Protein AF-A0A6A6B2J1-F1 (afdb_monomer)

Radius of gyration: 15.98 Å; Cα contacts (8 Å, |Δi|>4): 21; chains: 1; bounding box: 32×22×40 Å

Sequence (60 aa):
VDPRFASNKYVPYDYANLAHQRLIVTKGKGFTKEKNKGKRGSYRGGMIDTMGVNGIRFDD

InterPro domains:
  IPR007718 Srp40, C-terminal [PF05022] (2-58)
  IPR039191 Nopp140-like [PTHR23216] (2-60)

Solvent-accessible surface area (backbone atoms only — not comparable to full-atom values): 4102 Å² total; per-residue (Å²): 130,64,78,91,70,73,63,92,72,88,79,90,45,61,39,61,53,54,43,47,70,62,47,73,79,47,63,72,86,55,30,64,54,52,52,54,54,30,70,74,68,69,39,72,41,70,85,76,70,84,82,67,79,87,77,79,84,81,82,129

Secondary structure (DSSP, 8-state):
--GGGS-------HHHHHHHHHHTT--THHHHHHHHHIIIII---S---SS---------

Organism: NCBI:txid1176127

Mean predicted align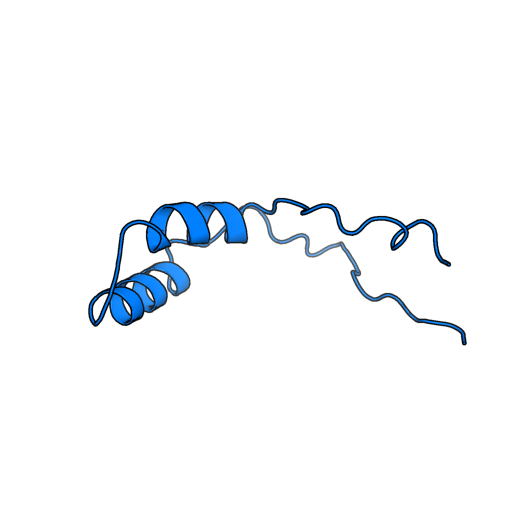ed error: 7.68 Å

pLDDT: mean 80.74, std 8.37, range [62.03, 92.12]

Structure (mmCIF, N/CA/C/O backbone):
data_AF-A0A6A6B2J1-F1
#
_entry.id   AF-A0A6A6B2J1-F1
#
loop_
_atom_site.group_PDB
_atom_site.id
_atom_site.type_symbol
_atom_site.label_atom_id
_atom_site.label_alt_id
_atom_site.label_comp_id
_atom_site.label_asym_id
_atom_site.label_entity_id
_atom_site.label_seq_id
_atom_site.pdbx_PDB_ins_code
_atom_site.Cartn_x
_atom_site.Cartn_y
_atom_site.Cartn_z
_atom_site.occupancy
_atom_site.B_iso_or_equiv
_atom_site.auth_seq_id
_atom_site.auth_comp_id
_atom_site.auth_asym_id
_atom_site.auth_atom_id
_atom_site.pdbx_PDB_model_num
ATOM 1 N N . VAL A 1 1 ? 7.066 3.230 -27.534 1.00 72.25 1 VAL A N 1
ATOM 2 C CA . VAL A 1 1 ? 6.690 3.110 -26.105 1.00 72.25 1 VAL A CA 1
ATOM 3 C C . VAL A 1 1 ? 7.174 1.754 -25.625 1.00 72.25 1 VAL A C 1
ATOM 5 O O . VAL A 1 1 ? 6.940 0.786 -26.338 1.00 72.25 1 VAL A O 1
ATOM 8 N N . ASP A 1 2 ? 7.904 1.687 -24.510 1.00 79.81 2 ASP A N 1
ATOM 9 C CA . ASP A 1 2 ? 8.427 0.421 -23.971 1.00 79.81 2 ASP A CA 1
ATOM 10 C C . ASP A 1 2 ? 7.271 -0.577 -23.724 1.00 79.81 2 ASP A C 1
ATOM 12 O O . ASP A 1 2 ? 6.287 -0.200 -23.075 1.00 79.81 2 ASP A O 1
ATOM 16 N N . PRO A 1 3 ? 7.357 -1.829 -24.222 1.00 84.75 3 PRO A N 1
ATOM 17 C CA . PRO A 1 3 ? 6.322 -2.849 -24.038 1.00 84.75 3 PRO A CA 1
ATOM 18 C C . PRO A 1 3 ? 5.902 -3.076 -22.577 1.00 84.75 3 PRO A C 1
ATOM 20 O O . PRO A 1 3 ? 4.743 -3.411 -22.325 1.00 84.75 3 PRO A O 1
ATOM 23 N N . ARG A 1 4 ? 6.799 -2.848 -21.607 1.00 81.06 4 ARG A N 1
ATOM 24 C CA . ARG A 1 4 ? 6.519 -2.962 -20.163 1.00 81.06 4 ARG A CA 1
ATOM 25 C C . ARG A 1 4 ? 5.486 -1.948 -19.666 1.00 81.06 4 ARG A C 1
ATOM 27 O O . ARG A 1 4 ? 4.804 -2.219 -18.682 1.00 81.06 4 ARG A O 1
ATOM 34 N N . PHE A 1 5 ? 5.341 -0.813 -20.349 1.00 81.62 5 PHE A N 1
ATOM 35 C CA . PHE A 1 5 ? 4.400 0.259 -20.001 1.00 81.62 5 PHE A CA 1
ATOM 36 C C . PHE A 1 5 ? 3.257 0.404 -21.013 1.00 81.62 5 PHE A C 1
ATOM 38 O O . PHE A 1 5 ? 2.549 1.406 -21.017 1.00 81.62 5 PHE A O 1
ATOM 45 N N . ALA A 1 6 ? 3.053 -0.591 -21.880 1.00 87.25 6 ALA A N 1
ATOM 46 C CA . ALA A 1 6 ? 2.001 -0.548 -22.894 1.00 87.25 6 ALA A CA 1
ATOM 47 C C . ALA A 1 6 ? 0.576 -0.690 -22.315 1.00 87.25 6 ALA A C 1
ATOM 49 O O . ALA A 1 6 ? -0.399 -0.456 -23.027 1.00 87.25 6 ALA A O 1
ATOM 50 N N . SER A 1 7 ? 0.431 -1.086 -21.044 1.00 87.56 7 SER A N 1
ATOM 51 C CA . SER A 1 7 ? -0.863 -1.353 -20.408 1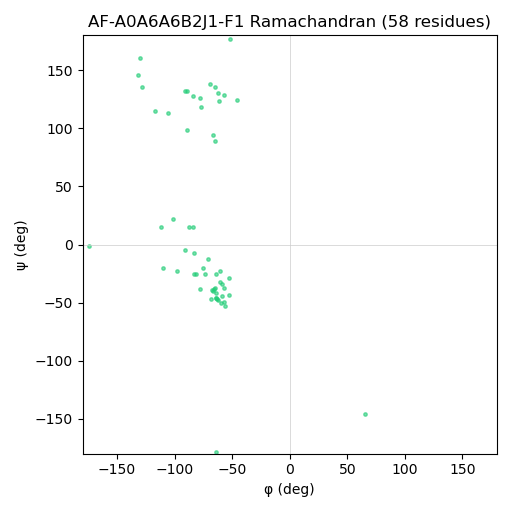.00 87.56 7 SER A CA 1
ATOM 52 C C . SER A 1 7 ? -1.030 -0.613 -19.082 1.00 87.56 7 SER A C 1
ATOM 54 O O . SER A 1 7 ? -0.165 -0.679 -18.217 1.00 87.56 7 SER A O 1
ATOM 56 N N . ASN A 1 8 ? -2.210 -0.017 -18.884 1.00 86.62 8 ASN A N 1
ATOM 57 C CA . ASN A 1 8 ? -2.651 0.557 -17.604 1.00 86.62 8 ASN A CA 1
ATOM 58 C C . ASN A 1 8 ? -3.354 -0.469 -16.690 1.00 86.62 8 ASN A C 1
ATOM 60 O O . ASN A 1 8 ? -4.067 -0.093 -15.758 1.00 86.62 8 ASN A O 1
ATOM 64 N N . LYS A 1 9 ? -3.234 -1.773 -16.971 1.00 88.62 9 LYS A N 1
ATOM 65 C CA . LYS A 1 9 ? -3.898 -2.816 -16.180 1.00 88.62 9 LYS A CA 1
ATOM 66 C C . LYS A 1 9 ? -3.348 -2.842 -14.750 1.00 88.62 9 LYS A C 1
ATOM 68 O O . LYS A 1 9 ? -2.141 -2.825 -14.537 1.00 88.62 9 LYS A O 1
ATOM 73 N N . TYR A 1 10 ? -4.244 -2.951 -13.769 1.00 83.81 10 TYR A N 1
ATOM 74 C CA . TYR A 1 10 ? -3.863 -3.123 -12.368 1.00 83.81 10 TYR A CA 1
ATOM 75 C C . TYR A 1 10 ? -3.086 -4.431 -12.156 1.00 83.81 10 TYR A C 1
ATOM 77 O O . TYR A 1 10 ? -3.542 -5.502 -12.566 1.00 83.81 10 TYR A O 1
ATOM 85 N N . VAL A 1 11 ? -1.941 -4.337 -11.474 1.00 83.75 11 VAL A N 1
ATOM 86 C CA . VAL A 1 11 ? -1.124 -5.485 -11.068 1.00 83.75 11 VAL A CA 1
ATOM 87 C C . VAL A 1 11 ? -1.293 -5.698 -9.558 1.00 83.75 11 VAL A C 1
ATOM 89 O O . VAL A 1 11 ? -0.882 -4.838 -8.774 1.00 83.75 11 VAL A O 1
ATOM 92 N N . PRO A 1 12 ? -1.916 -6.809 -9.127 1.00 81.44 12 PRO A N 1
ATOM 93 C CA . PRO A 1 12 ? -2.064 -7.113 -7.711 1.00 81.44 12 PRO A CA 1
ATOM 94 C C . PRO A 1 12 ? -0.709 -7.451 -7.077 1.00 81.44 12 PRO A C 1
ATOM 96 O O . PRO A 1 12 ? 0.069 -8.213 -7.643 1.00 81.44 12 PRO A O 1
ATOM 99 N N . TYR A 1 13 ? -0.462 -6.941 -5.869 1.00 79.94 13 TYR A N 1
ATOM 100 C CA . TYR A 1 13 ? 0.629 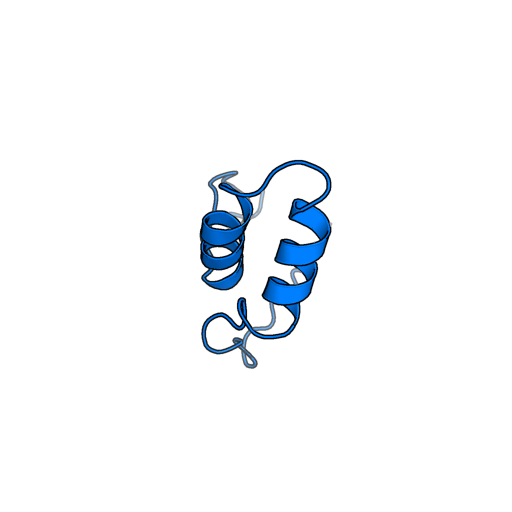-7.397 -5.003 1.00 79.94 13 TYR A C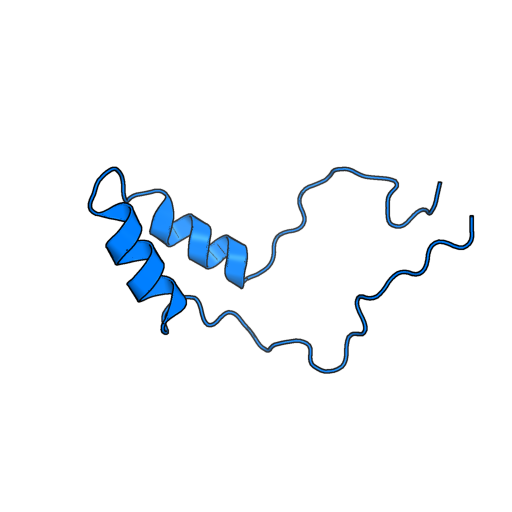A 1
ATOM 101 C C . TYR A 1 13 ? 0.104 -7.641 -3.587 1.00 79.94 13 TYR A C 1
ATOM 103 O O . TYR A 1 13 ? -0.805 -6.943 -3.124 1.00 79.94 13 TYR A O 1
ATOM 111 N N . ASP A 1 14 ? 0.668 -8.636 -2.898 1.00 81.69 14 ASP A N 1
ATOM 112 C CA . ASP A 1 14 ? 0.132 -9.171 -1.637 1.00 81.69 14 ASP A CA 1
ATOM 113 C C . ASP A 1 14 ? -0.124 -8.094 -0.587 1.00 81.69 14 ASP A C 1
ATOM 115 O O . ASP A 1 14 ? -1.175 -8.065 0.053 1.00 81.69 14 ASP A O 1
ATOM 119 N N . TYR A 1 15 ? 0.814 -7.160 -0.444 1.00 78.94 15 TYR A N 1
ATOM 120 C CA . TYR A 1 15 ? 0.681 -6.072 0.515 1.00 78.94 15 TYR A CA 1
ATOM 121 C C . TYR A 1 15 ? -0.505 -5.151 0.179 1.00 78.94 15 TYR A C 1
ATOM 123 O O . TYR A 1 15 ? -1.300 -4.859 1.074 1.00 78.94 15 TYR A O 1
ATOM 131 N N . ALA A 1 16 ? -0.687 -4.726 -1.081 1.00 82.12 16 ALA A N 1
ATOM 132 C CA . ALA A 1 16 ? -1.840 -3.899 -1.459 1.00 82.12 16 ALA A CA 1
ATOM 133 C C . ALA A 1 16 ? -3.162 -4.638 -1.280 1.00 82.12 16 ALA A C 1
ATOM 135 O O . ALA A 1 16 ? -4.115 -4.048 -0.771 1.00 82.12 16 ALA A O 1
ATOM 136 N N . ASN A 1 17 ? -3.220 -5.914 -1.658 1.00 86.88 17 ASN A N 1
ATOM 137 C CA . ASN A 1 17 ? -4.438 -6.710 -1.537 1.00 86.88 17 ASN A CA 1
ATOM 138 C C . ASN A 1 17 ? -4.860 -6.865 -0.070 1.00 86.88 17 ASN A C 1
ATOM 140 O O . ASN A 1 17 ? -6.016 -6.604 0.272 1.00 86.88 17 ASN A O 1
ATOM 144 N N . LEU A 1 18 ? -3.920 -7.212 0.815 1.00 84.44 18 LEU A N 1
ATOM 145 C CA . LEU A 1 18 ? -4.173 -7.345 2.254 1.00 84.44 18 LEU A CA 1
ATOM 146 C C . LEU A 1 18 ? -4.533 -6.003 2.906 1.00 84.44 18 LEU A C 1
ATOM 148 O O . LEU A 1 18 ? -5.408 -5.942 3.777 1.00 84.44 18 LEU A O 1
ATOM 152 N N . ALA A 1 19 ? -3.877 -4.918 2.484 1.00 86.50 19 ALA A N 1
ATOM 153 C CA . ALA A 1 19 ? -4.212 -3.573 2.934 1.00 86.50 19 ALA A CA 1
ATOM 154 C C . ALA A 1 19 ? -5.638 -3.194 2.526 1.00 86.50 19 ALA A C 1
ATOM 156 O O . ALA A 1 19 ? -6.425 -2.764 3.370 1.00 86.50 19 ALA A O 1
ATOM 157 N N . HIS A 1 20 ? -5.993 -3.418 1.264 1.00 88.31 20 HIS A N 1
ATOM 158 C CA . HIS A 1 20 ? -7.316 -3.127 0.728 1.00 88.31 20 HIS A CA 1
ATOM 159 C C . HIS A 1 20 ? -8.415 -3.905 1.462 1.00 88.31 20 HIS A C 1
ATOM 161 O O . HIS A 1 20 ? -9.359 -3.294 1.964 1.00 88.31 20 HIS A O 1
ATOM 167 N N . GLN A 1 21 ? -8.258 -5.224 1.615 1.00 88.25 21 GLN A N 1
ATOM 168 C CA . GLN A 1 21 ? -9.239 -6.077 2.298 1.00 88.25 21 GLN A CA 1
ATOM 169 C C . GLN A 1 21 ? -9.524 -5.626 3.738 1.00 88.25 21 GLN A C 1
ATOM 171 O O . GLN A 1 21 ? -10.669 -5.671 4.180 1.00 88.25 21 GLN A O 1
ATOM 176 N N . ARG A 1 22 ? -8.508 -5.152 4.474 1.00 84.69 22 ARG A N 1
ATOM 177 C CA . ARG A 1 22 ? -8.710 -4.627 5.836 1.00 84.69 22 ARG A CA 1
ATOM 178 C C . ARG A 1 22 ? -9.280 -3.216 5.871 1.00 84.69 22 ARG A C 1
ATOM 180 O O . ARG A 1 22 ? -10.049 -2.899 6.770 1.00 84.69 22 ARG A O 1
ATOM 187 N N . LEU A 1 23 ? -8.853 -2.348 4.961 1.00 89.44 23 LEU A N 1
ATOM 188 C CA . LEU A 1 23 ? -9.184 -0.926 5.037 1.00 89.44 23 LEU A CA 1
ATOM 189 C C . LEU A 1 23 ? -10.550 -0.599 4.446 1.00 89.44 23 LEU A C 1
ATOM 191 O O . LEU A 1 23 ? -11.165 0.370 4.890 1.00 89.44 23 LEU A O 1
ATOM 195 N N . ILE A 1 24 ? -11.047 -1.413 3.512 1.00 92.12 24 ILE A N 1
ATOM 196 C CA . ILE A 1 24 ? -12.317 -1.168 2.818 1.00 92.12 24 ILE A CA 1
ATOM 197 C C . ILE A 1 24 ? -13.526 -1.111 3.767 1.00 92.12 24 ILE A C 1
ATOM 199 O O . ILE A 1 24 ? -14.466 -0.351 3.534 1.00 92.12 24 ILE A O 1
ATOM 203 N N . VAL A 1 25 ? -13.494 -1.874 4.864 1.00 90.12 25 VAL A N 1
ATOM 204 C CA . VAL A 1 25 ? -14.593 -1.943 5.841 1.00 90.12 25 VAL A CA 1
ATOM 205 C C . VAL A 1 25 ? -14.578 -0.785 6.843 1.00 90.12 25 VAL A C 1
ATOM 207 O O . VAL A 1 25 ? -15.623 -0.410 7.373 1.00 90.12 25 VAL A O 1
ATOM 210 N N . THR A 1 26 ? -13.413 -0.184 7.100 1.00 89.25 26 THR A N 1
ATOM 211 C CA . THR A 1 26 ? -13.270 0.906 8.076 1.00 89.25 26 THR A CA 1
ATOM 212 C C . THR A 1 26 ? -13.445 2.275 7.428 1.00 89.25 26 THR A C 1
ATOM 214 O O . THR A 1 26 ? -12.811 2.577 6.424 1.00 89.25 26 THR A O 1
ATOM 217 N N . LYS A 1 27 ? -14.264 3.146 8.028 1.00 88.44 27 LYS A N 1
ATOM 218 C CA . LYS A 1 27 ? -14.512 4.516 7.541 1.00 88.44 27 LYS A CA 1
ATOM 219 C C . LYS A 1 27 ? -14.357 5.542 8.670 1.00 88.44 27 LYS A C 1
ATOM 221 O O . LYS A 1 27 ? -14.411 5.207 9.854 1.00 88.44 27 LYS A O 1
ATOM 226 N N . GLY A 1 28 ? -14.155 6.810 8.310 1.00 89.50 28 GLY A N 1
ATOM 227 C CA . GLY A 1 28 ? -14.095 7.926 9.262 1.00 89.50 28 GLY A CA 1
ATOM 228 C C . GLY A 1 28 ? -12.899 7.870 10.224 1.00 89.50 28 GLY A C 1
ATOM 229 O O . GLY A 1 28 ? -11.818 7.405 9.871 1.00 89.50 28 GLY A O 1
ATOM 230 N N . LYS A 1 29 ? -13.081 8.339 11.467 1.00 86.75 29 LYS A N 1
ATOM 231 C CA . LYS A 1 29 ? -11.998 8.476 12.468 1.00 86.75 29 LYS A CA 1
ATOM 232 C C . LYS A 1 29 ? -11.307 7.147 12.832 1.00 86.75 29 LYS A C 1
ATOM 234 O O . LYS A 1 29 ? -10.164 7.160 13.288 1.00 86.75 29 LYS A O 1
ATOM 239 N N . GLY A 1 30 ? -11.978 6.010 12.626 1.00 87.56 30 GLY A N 1
ATOM 240 C CA . GLY A 1 30 ? -11.416 4.673 12.848 1.00 87.56 30 GLY A CA 1
ATOM 241 C C . GLY A 1 30 ? -10.404 4.243 11.781 1.00 87.56 30 GLY A C 1
ATOM 242 O O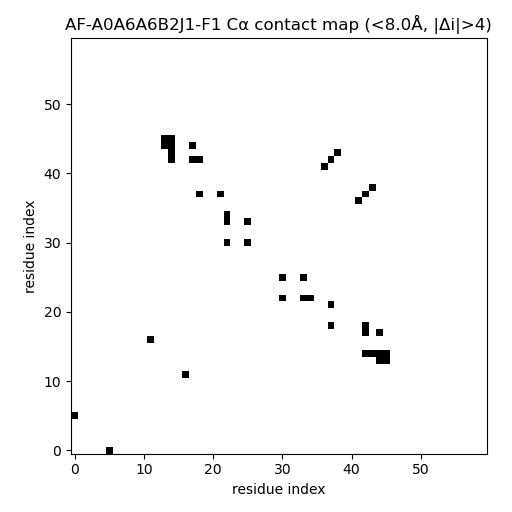 . GLY A 1 30 ? -9.491 3.478 12.085 1.00 87.56 30 GLY A O 1
ATOM 243 N N . PHE A 1 31 ? -10.497 4.798 10.568 1.00 91.06 31 PHE A N 1
ATOM 244 C CA . PHE A 1 31 ? -9.636 4.437 9.438 1.00 91.06 31 PHE A CA 1
ATOM 245 C C . PHE A 1 31 ? -8.155 4.672 9.741 1.00 91.06 31 PHE A C 1
ATOM 247 O O . PHE A 1 31 ? -7.305 3.823 9.482 1.00 91.06 31 PHE A O 1
ATOM 254 N N . THR A 1 32 ? -7.824 5.816 10.343 1.00 88.12 32 THR A N 1
ATOM 255 C CA . THR A 1 32 ? -6.432 6.177 10.634 1.00 88.12 32 THR A CA 1
ATOM 256 C C . THR A 1 32 ? -5.802 5.222 11.645 1.00 88.12 32 THR A C 1
ATOM 258 O O . THR A 1 32 ? -4.634 4.856 11.501 1.00 88.12 32 THR A O 1
ATOM 261 N N . LYS A 1 33 ? -6.580 4.780 12.643 1.00 89.44 33 LYS A N 1
ATOM 262 C CA . LYS A 1 33 ? -6.134 3.806 13.647 1.00 89.44 33 LYS A CA 1
ATOM 263 C C . LYS A 1 33 ? -5.924 2.432 13.017 1.00 89.44 33 LYS A C 1
ATOM 265 O O . LYS A 1 33 ? -4.856 1.852 13.211 1.00 89.44 33 LYS A O 1
ATOM 270 N N . GLU A 1 34 ? -6.877 1.964 12.213 1.00 89.38 34 GLU A N 1
ATOM 271 C CA . GLU A 1 34 ? -6.789 0.648 11.572 1.00 89.38 34 GLU A CA 1
ATOM 272 C C . GLU A 1 34 ? -5.651 0.590 10.547 1.00 89.38 34 GLU A C 1
ATOM 274 O O . GLU A 1 34 ? -4.854 -0.347 10.558 1.00 89.38 34 GLU A O 1
ATOM 279 N N . LYS A 1 35 ? -5.459 1.660 9.764 1.00 87.88 35 LYS A N 1
ATOM 280 C CA . LYS A 1 35 ? -4.298 1.824 8.878 1.00 87.88 35 LYS A CA 1
ATOM 281 C C . LYS A 1 35 ? -2.984 1.752 9.644 1.00 87.88 35 LYS A C 1
ATOM 283 O O . LYS A 1 35 ? -2.074 1.035 9.237 1.00 87.88 35 LYS A O 1
ATOM 288 N N . ASN A 1 36 ? -2.854 2.497 10.741 1.00 86.06 36 ASN A N 1
ATOM 289 C CA . ASN A 1 36 ? -1.608 2.529 11.508 1.00 86.06 36 ASN A CA 1
ATOM 290 C C . ASN A 1 36 ? -1.315 1.182 12.185 1.00 86.06 36 ASN A C 1
ATOM 292 O O . ASN A 1 36 ? -0.167 0.738 12.160 1.00 86.06 36 ASN A O 1
ATOM 296 N N . LYS A 1 37 ? -2.337 0.496 12.711 1.00 85.81 37 LYS A N 1
ATOM 297 C CA . LYS A 1 37 ? -2.226 -0.865 13.263 1.00 85.81 37 LYS A CA 1
ATOM 298 C C . LYS A 1 37 ? -1.836 -1.878 12.182 1.00 85.81 37 LYS A C 1
ATOM 300 O O . LYS A 1 37 ? -0.900 -2.655 12.371 1.00 85.81 37 LYS A O 1
ATOM 305 N N . GLY A 1 38 ? -2.496 -1.804 11.029 1.00 83.50 38 GLY A N 1
ATOM 306 C CA . GLY A 1 38 ? -2.233 -2.609 9.844 1.00 83.50 38 GLY A CA 1
ATOM 307 C C . GLY A 1 38 ? -0.787 -2.499 9.366 1.00 83.50 38 GLY A C 1
ATOM 308 O O . GLY A 1 38 ? -0.078 -3.506 9.287 1.00 83.50 38 GLY A O 1
ATOM 309 N N . LYS A 1 39 ? -0.305 -1.266 9.163 1.00 78.69 39 LYS A N 1
ATOM 310 C CA . LYS A 1 39 ? 1.081 -0.990 8.749 1.00 78.69 39 LYS A CA 1
ATOM 311 C C . LYS A 1 39 ? 2.125 -1.539 9.725 1.00 78.69 39 LYS A C 1
ATOM 313 O O . LYS A 1 39 ? 3.194 -1.944 9.289 1.00 78.69 39 LYS A O 1
ATOM 318 N N . ARG A 1 40 ? 1.838 -1.552 11.033 1.00 78.25 40 ARG A N 1
ATOM 319 C CA . ARG A 1 40 ? 2.829 -1.906 12.066 1.00 78.25 40 ARG A CA 1
ATOM 320 C C . ARG A 1 40 ? 3.137 -3.402 12.162 1.00 78.25 40 ARG A C 1
ATOM 322 O O . ARG A 1 40 ? 4.180 -3.770 12.693 1.00 78.25 40 ARG A O 1
ATOM 329 N N . GLY A 1 41 ? 2.266 -4.274 11.662 1.00 66.69 41 GLY A N 1
ATOM 330 C CA . GLY A 1 41 ? 2.546 -5.715 11.715 1.00 66.69 41 GLY A CA 1
ATOM 331 C C . GLY A 1 41 ? 1.561 -6.630 11.010 1.00 66.69 41 GLY A C 1
ATOM 332 O O . GLY A 1 41 ? 1.758 -7.834 11.008 1.00 66.69 41 GLY A O 1
ATOM 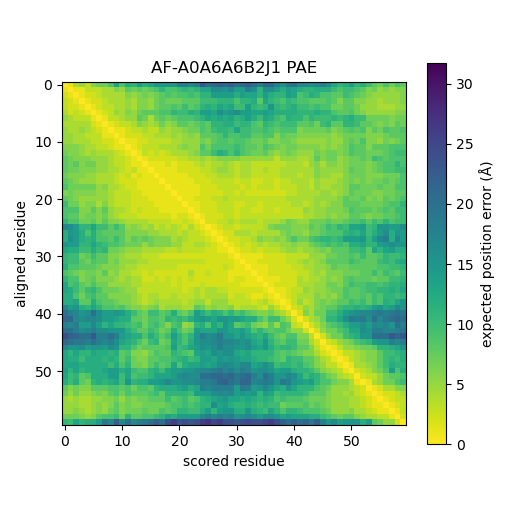333 N N . SER A 1 42 ? 0.512 -6.080 10.414 1.00 62.03 42 SER A N 1
ATOM 334 C CA . SER A 1 42 ? -0.627 -6.832 9.895 1.00 62.03 42 SER A CA 1
ATOM 335 C C . SER A 1 42 ? -0.683 -6.839 8.362 1.00 62.03 42 SER A C 1
ATOM 337 O O . SER A 1 42 ? -1.295 -7.735 7.792 1.00 62.03 42 SER A O 1
ATOM 339 N N . TYR A 1 43 ? -0.008 -5.890 7.704 1.00 67.12 43 TYR A N 1
ATOM 340 C CA . TYR A 1 43 ? 0.264 -5.884 6.261 1.00 67.12 43 TYR A CA 1
ATOM 341 C C . TYR A 1 43 ? 1.683 -6.336 5.939 1.00 67.12 43 TYR A C 1
ATOM 343 O O . TYR A 1 43 ? 2.207 -5.966 4.901 1.00 67.12 43 TYR A O 1
ATOM 351 N N . ARG A 1 44 ? 2.359 -7.083 6.818 1.00 64.75 44 ARG A N 1
ATOM 352 C CA . ARG A 1 44 ? 3.598 -7.752 6.411 1.00 64.75 44 ARG A CA 1
ATOM 353 C C . ARG A 1 44 ? 3.205 -8.777 5.339 1.00 64.75 44 ARG A C 1
ATOM 355 O O . ARG A 1 44 ? 2.761 -9.864 5.680 1.00 64.75 44 ARG A O 1
ATOM 362 N N . GLY A 1 45 ? 3.206 -8.344 4.078 1.00 65.94 45 GLY A N 1
ATOM 363 C CA . GLY A 1 45 ? 2.935 -9.177 2.911 1.00 65.94 45 GLY A CA 1
ATOM 364 C C . GLY A 1 45 ? 4.005 -10.252 2.763 1.00 65.94 45 GLY A C 1
ATOM 365 O O . GLY A 1 45 ? 4.903 -10.342 3.604 1.00 65.94 45 GLY A O 1
ATOM 366 N N . GLY A 1 46 ? 3.885 -11.059 1.705 1.00 62.88 46 GLY A N 1
ATOM 367 C CA . GLY A 1 46 ? 4.838 -12.114 1.361 1.00 62.88 46 GLY A CA 1
ATOM 368 C C . GLY A 1 46 ? 6.295 -11.641 1.298 1.00 62.88 46 GLY A C 1
ATOM 369 O O . GLY A 1 46 ? 6.602 -10.465 1.500 1.00 62.88 46 GLY A O 1
ATOM 370 N N . MET A 1 47 ? 7.208 -12.581 1.048 1.00 67.88 47 MET A N 1
ATOM 371 C CA . MET A 1 47 ? 8.644 -12.298 0.981 1.00 67.88 47 MET A CA 1
ATOM 372 C C . MET A 1 47 ? 8.918 -11.044 0.146 1.00 67.88 47 MET A C 1
ATOM 374 O O . MET A 1 47 ? 8.493 -10.950 -1.004 1.00 67.88 47 MET A O 1
ATOM 378 N N . ILE A 1 48 ? 9.619 -10.078 0.746 1.00 68.06 48 ILE A N 1
ATOM 379 C CA . ILE A 1 48 ? 10.144 -8.942 -0.004 1.00 68.06 48 ILE A CA 1
ATOM 380 C C . ILE A 1 48 ? 11.112 -9.533 -1.020 1.00 68.06 48 ILE A C 1
ATOM 382 O O . ILE A 1 48 ? 12.043 -10.242 -0.634 1.00 68.06 48 ILE A O 1
ATOM 386 N N . ASP A 1 49 ? 10.879 -9.250 -2.297 1.00 67.31 49 ASP A N 1
ATOM 387 C CA . ASP A 1 49 ? 11.864 -9.530 -3.327 1.00 67.31 49 ASP A CA 1
ATOM 388 C C . ASP A 1 49 ? 13.065 -8.608 -3.094 1.00 67.31 49 ASP A C 1
ATOM 390 O O . ASP A 1 49 ? 13.069 -7.435 -3.464 1.00 67.31 49 ASP A O 1
ATOM 394 N N . THR A 1 50 ? 14.053 -9.126 -2.371 1.00 71.25 50 THR A N 1
ATOM 395 C CA . THR A 1 50 ? 15.318 -8.444 -2.089 1.00 71.25 50 THR A CA 1
ATOM 396 C C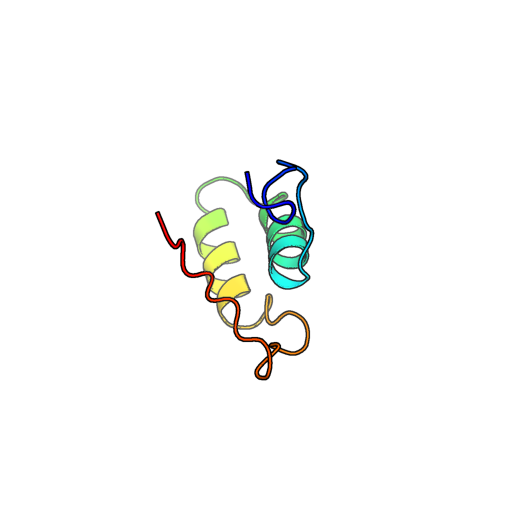 . THR A 1 50 ? 16.319 -8.592 -3.231 1.00 71.25 50 THR A C 1
ATOM 398 O O . THR A 1 50 ? 17.379 -7.97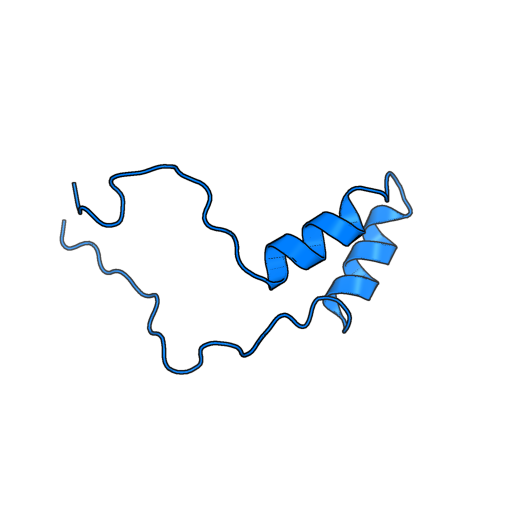1 -3.182 1.00 71.25 50 THR A O 1
ATOM 401 N N . MET A 1 51 ? 16.002 -9.411 -4.238 1.00 73.88 51 MET A N 1
ATOM 402 C CA . MET A 1 51 ? 16.849 -9.682 -5.400 1.00 73.88 51 MET A CA 1
ATOM 403 C C . MET A 1 51 ? 16.432 -8.836 -6.615 1.00 73.88 51 MET A C 1
ATOM 405 O O . MET A 1 51 ? 17.245 -8.593 -7.505 1.00 73.88 51 MET A O 1
ATOM 409 N N . GLY A 1 52 ? 15.183 -8.367 -6.654 1.00 68.56 52 GLY A N 1
ATOM 410 C CA . GLY A 1 52 ? 14.628 -7.568 -7.740 1.00 68.56 52 GLY A CA 1
ATOM 411 C C . GLY A 1 52 ? 15.074 -6.105 -7.724 1.00 68.56 52 GLY A C 1
ATOM 412 O O . GLY A 1 52 ? 14.746 -5.335 -6.819 1.00 68.56 52 GLY A O 1
ATOM 413 N N . VAL A 1 53 ? 15.764 -5.676 -8.784 1.00 70.38 53 VAL A N 1
ATOM 414 C CA . VAL A 1 53 ? 16.022 -4.256 -9.062 1.00 70.38 53 VAL A CA 1
ATOM 415 C C . VAL A 1 53 ? 14.865 -3.709 -9.903 1.00 70.38 53 VAL A C 1
ATOM 417 O O . VAL A 1 53 ? 14.834 -3.876 -11.116 1.00 70.38 53 VAL A O 1
ATOM 420 N N . ASN A 1 54 ? 13.910 -3.028 -9.263 1.00 75.81 54 ASN A N 1
ATOM 421 C CA . ASN A 1 54 ? 12.739 -2.430 -9.934 1.00 75.81 54 ASN A CA 1
ATOM 422 C C . ASN A 1 54 ? 13.0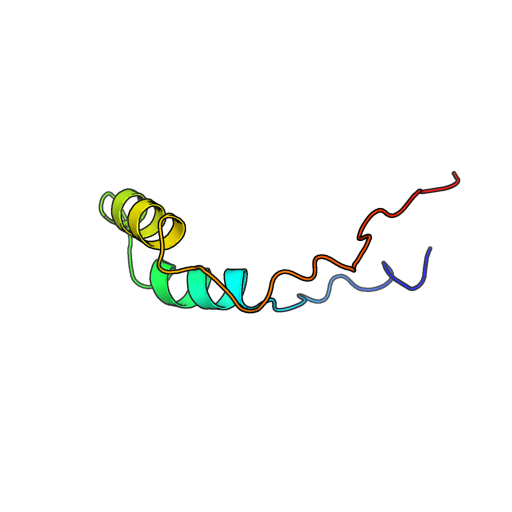11 -1.033 -10.535 1.00 75.81 54 ASN A C 1
ATOM 424 O O . ASN A 1 54 ? 12.081 -0.284 -10.832 1.00 75.81 54 ASN A O 1
ATOM 428 N N . GLY A 1 55 ? 14.282 -0.648 -10.672 1.00 80.31 55 GLY A N 1
ATOM 429 C CA . GLY A 1 55 ? 14.677 0.619 -11.280 1.00 80.31 55 GLY A CA 1
ATOM 430 C C . GLY A 1 55 ? 14.587 0.538 -12.800 1.00 80.31 55 GLY A C 1
ATOM 431 O O . GLY A 1 55 ? 15.179 -0.350 -13.408 1.00 80.31 55 GLY A O 1
ATOM 432 N N . ILE A 1 56 ? 13.867 1.472 -13.417 1.00 82.38 56 ILE A N 1
ATOM 433 C CA . ILE A 1 56 ? 13.783 1.581 -14.874 1.00 82.38 56 ILE A CA 1
ATOM 434 C C . ILE A 1 56 ? 14.374 2.934 -15.243 1.00 82.38 56 ILE A C 1
ATOM 436 O O . ILE A 1 56 ? 13.871 3.975 -14.823 1.00 82.38 56 ILE A O 1
ATOM 440 N N . ARG A 1 57 ? 15.492 2.906 -15.970 1.00 83.88 57 ARG A N 1
ATOM 441 C CA . ARG A 1 57 ? 16.079 4.101 -16.566 1.00 83.88 57 ARG A CA 1
ATOM 442 C C . ARG A 1 57 ? 15.372 4.344 -17.895 1.00 83.88 57 ARG A C 1
ATOM 444 O O . ARG A 1 57 ? 15.250 3.421 -18.694 1.00 83.88 57 ARG A O 1
ATOM 451 N N . PHE A 1 58 ? 14.879 5.560 -18.086 1.00 84.69 58 PHE A N 1
ATOM 452 C CA . PHE A 1 58 ? 14.413 6.028 -19.383 1.00 84.69 58 PHE A CA 1
ATOM 453 C C . PHE A 1 58 ? 15.612 6.642 -20.096 1.00 84.69 58 PHE A C 1
ATOM 455 O O . PHE A 1 58 ? 16.388 7.369 -19.470 1.00 84.69 58 PHE A O 1
ATOM 462 N N . ASP A 1 59 ? 15.799 6.266 -21.354 1.00 81.88 59 ASP A N 1
ATOM 463 C CA . ASP A 1 59 ? 16.973 6.667 -22.124 1.00 81.88 59 ASP A CA 1
ATOM 464 C C . ASP A 1 59 ? 16.775 7.966 -22.908 1.00 81.88 59 ASP A C 1
ATOM 466 O O . ASP A 1 59 ? 17.769 8.398 -23.471 1.00 81.88 59 ASP A O 1
ATOM 470 N N . ASP A 1 60 ? 15.560 8.546 -22.911 1.00 67.00 60 ASP A N 1
ATOM 471 C CA . ASP A 1 60 ? 15.121 9.722 -23.694 1.00 67.00 60 ASP A CA 1
ATOM 472 C C . ASP A 1 60 ? 16.050 10.143 -24.849 1.00 67.00 60 ASP A C 1
ATOM 474 O O . ASP A 1 60 ? 17.066 10.835 -24.604 1.00 67.00 60 ASP A O 1
#

Foldseek 3Di:
DPPVPPDPDDDDDFLVVQLCVQQVPDDDPVNVVSNVVCVVPVSPGPDDPPPDDPDDDDPD